Protein AF-A0A9W4WR84-F1 (afdb_monomer_lite)

Sequence (67 aa):
PLSQVQGHIVWIQNKVVTGVWTKTAATSDGQTYIDIEGAYAHKGYHLEIPNNVETFSLIFIVDNNKN

pLDDT: mean 84.88, std 13.43, range [41.66, 94.75]

Radius of gyration: 13.0 Å; chains: 1; bounding box: 32×24×35 Å

Foldseek 3Di:
DPPCLPFDKDKDFAADDAQKKKKKFKALPVPDTPFMDIDGHRDMDITGGRPVRPDIDIDMDIGNDDD

Structure (mmCIF, N/CA/C/O backbone):
data_AF-A0A9W4WR84-F1
#
_entry.id   AF-A0A9W4WR84-F1
#
loop_
_atom_site.group_PDB
_atom_site.id
_atom_site.type_symbol
_atom_site.label_atom_id
_atom_site.label_alt_id
_atom_site.label_comp_id
_atom_site.label_asym_id
_atom_site.label_entity_id
_atom_site.label_seq_id
_atom_site.pdbx_PDB_ins_code
_atom_site.Cartn_x
_atom_site.Cartn_y
_atom_site.Cartn_z
_atom_site.occupancy
_atom_site.B_iso_or_equiv
_atom_site.auth_seq_id
_atom_site.auth_comp_id
_atom_site.auth_asym_id
_atom_site.auth_atom_id
_atom_site.pdbx_PDB_model_num
ATOM 1 N N . PRO A 1 1 ? 0.970 -14.002 20.707 1.00 41.66 1 PRO A N 1
ATOM 2 C CA . PRO A 1 1 ? 0.614 -13.914 19.273 1.00 41.66 1 PRO A CA 1
ATOM 3 C C . PRO A 1 1 ? -0.852 -13.501 19.137 1.00 41.66 1 PRO A C 1
ATOM 5 O O . PRO A 1 1 ? -1.734 -14.278 19.490 1.00 41.66 1 PRO A O 1
ATOM 8 N N . LEU A 1 2 ? -1.101 -12.258 18.718 1.00 44.56 2 LEU A N 1
ATOM 9 C CA . LEU A 1 2 ? -2.440 -11.837 18.319 1.00 44.56 2 LEU A CA 1
ATOM 10 C C . LEU A 1 2 ? -2.834 -12.744 17.153 1.00 44.56 2 LEU A C 1
ATOM 12 O O . LEU A 1 2 ? -2.249 -12.665 16.076 1.00 44.56 2 LEU A O 1
ATOM 16 N N . SER A 1 3 ? -3.720 -13.703 17.423 1.00 44.09 3 SER A N 1
ATOM 17 C CA . SER A 1 3 ? -4.317 -14.546 16.398 1.00 44.09 3 SER A CA 1
ATOM 18 C C . SER A 1 3 ? -4.846 -13.634 15.304 1.00 44.09 3 SER A C 1
ATOM 20 O O . SER A 1 3 ? -5.544 -12.683 15.653 1.00 44.09 3 SER A O 1
ATOM 22 N N . GLN A 1 4 ? -4.498 -13.925 14.046 1.00 50.25 4 GLN A N 1
ATOM 23 C CA . GLN A 1 4 ? -5.102 -13.378 12.828 1.00 50.25 4 GLN A CA 1
ATOM 24 C C . GLN A 1 4 ? -6.562 -12.989 13.076 1.00 50.25 4 GLN A C 1
ATOM 26 O O . GLN A 1 4 ? -7.469 -13.810 12.945 1.00 50.25 4 GLN A O 1
ATOM 31 N N . VAL A 1 5 ? -6.806 -11.737 13.456 1.00 52.75 5 VAL A N 1
ATOM 32 C CA . VAL A 1 5 ? -8.128 -11.155 13.304 1.00 52.75 5 VAL A CA 1
ATOM 33 C C . VAL A 1 5 ? -8.214 -11.012 11.798 1.00 52.75 5 VAL A C 1
ATOM 35 O O . VAL A 1 5 ? -7.556 -10.132 11.258 1.00 52.75 5 VAL A O 1
ATOM 38 N N . GLN A 1 6 ? -8.868 -11.971 11.128 1.00 65.81 6 GLN A N 1
ATOM 39 C CA . GLN A 1 6 ? -9.050 -11.989 9.675 1.00 65.81 6 GLN A CA 1
ATOM 40 C C . GLN A 1 6 ? -9.461 -10.586 9.233 1.00 65.81 6 GLN A C 1
ATOM 42 O O . GLN A 1 6 ? -10.593 -10.184 9.475 1.00 65.81 6 GLN A O 1
ATOM 47 N N . GLY A 1 7 ? -8.522 -9.824 8.685 1.00 74.50 7 GLY A N 1
ATOM 48 C CA . GLY A 1 7 ? -8.784 -8.497 8.159 1.00 74.50 7 GLY A CA 1
ATOM 49 C C . GLY A 1 7 ? -9.423 -8.583 6.780 1.00 74.50 7 GLY A C 1
ATOM 50 O O . GLY A 1 7 ? -9.480 -9.654 6.168 1.00 74.50 7 GLY A O 1
ATOM 51 N N . HIS A 1 8 ? -9.878 -7.448 6.268 1.00 86.50 8 HIS A N 1
ATOM 52 C CA . HIS A 1 8 ? -10.233 -7.324 4.863 1.00 86.50 8 HIS A CA 1
ATOM 53 C C . HIS A 1 8 ? -9.010 -6.906 4.043 1.00 86.50 8 HIS A C 1
ATOM 55 O O . HIS A 1 8 ? -8.157 -6.142 4.496 1.00 86.50 8 HIS A O 1
ATOM 61 N N . ILE A 1 9 ? -8.936 -7.428 2.819 1.00 92.25 9 ILE A N 1
ATOM 62 C CA . ILE A 1 9 ? -7.831 -7.175 1.897 1.00 92.25 9 ILE A CA 1
ATOM 63 C C . ILE A 1 9 ? -8.198 -6.009 0.984 1.00 92.25 9 ILE A C 1
ATOM 65 O O . ILE A 1 9 ? -9.183 -6.073 0.244 1.00 92.25 9 ILE A O 1
ATOM 69 N N . VAL A 1 10 ? -7.364 -4.972 0.984 1.00 92.06 10 VAL A N 1
ATOM 70 C CA . VAL A 1 10 ? -7.439 -3.872 0.019 1.00 92.06 10 VAL A CA 1
ATOM 71 C C . VAL A 1 10 ? -6.390 -4.101 -1.061 1.00 92.06 10 VAL A C 1
ATOM 73 O O . VAL A 1 10 ? -5.195 -3.955 -0.819 1.00 92.06 10 VAL A O 1
ATOM 76 N N . TRP A 1 11 ? -6.833 -4.452 -2.267 1.00 94.25 11 TRP A N 1
ATOM 77 C CA . TRP A 1 11 ? -5.943 -4.654 -3.411 1.00 94.25 11 TRP A CA 1
ATOM 78 C C . TRP A 1 11 ? -5.583 -3.336 -4.086 1.00 94.25 11 TRP A C 1
ATOM 80 O O . TRP A 1 11 ? -6.458 -2.555 -4.462 1.00 94.25 11 TRP A O 1
ATOM 90 N N . ILE A 1 12 ? -4.289 -3.130 -4.319 1.00 92.81 12 ILE A N 1
ATOM 91 C CA . ILE A 1 12 ? -3.761 -1.940 -4.977 1.00 92.81 12 ILE A CA 1
ATOM 92 C C . ILE A 1 12 ? -3.133 -2.343 -6.306 1.00 92.81 12 ILE A C 1
ATOM 94 O O . ILE A 1 12 ? -2.170 -3.109 -6.375 1.00 92.81 12 ILE A O 1
ATOM 98 N N . GLN A 1 13 ? -3.692 -1.803 -7.389 1.00 90.88 13 GLN A N 1
ATOM 99 C CA . GLN A 1 13 ? -3.124 -1.941 -8.725 1.00 90.88 13 GLN A CA 1
ATOM 100 C C . GLN A 1 13 ? -2.162 -0.789 -8.999 1.00 90.88 13 GLN A C 1
ATOM 102 O O . GLN A 1 13 ? -2.587 0.333 -9.276 1.00 90.88 13 GLN A O 1
ATOM 107 N N . ASN A 1 14 ? -0.863 -1.076 -8.979 1.00 85.69 14 ASN A N 1
ATOM 108 C CA . ASN A 1 14 ? 0.144 -0.093 -9.336 1.00 85.69 14 ASN A CA 1
ATOM 109 C C . ASN A 1 14 ? 0.336 -0.016 -10.861 1.00 85.69 14 ASN A C 1
ATOM 111 O O . ASN A 1 14 ? 0.957 -0.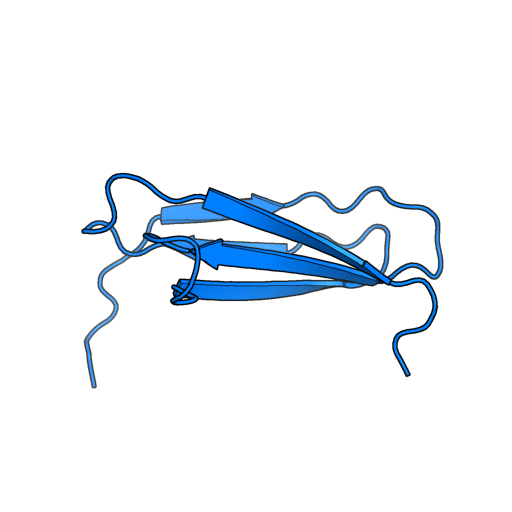892 -11.467 1.00 85.69 14 ASN A O 1
ATOM 115 N N . LYS A 1 15 ? -0.183 1.043 -11.487 1.00 87.75 15 LYS A N 1
ATOM 116 C CA . LYS A 1 15 ? -0.055 1.301 -12.934 1.00 87.75 15 LYS A CA 1
ATOM 117 C C . LYS A 1 15 ? 0.813 2.522 -13.257 1.00 87.75 15 LYS A C 1
ATOM 119 O O . LYS A 1 15 ? 0.668 3.098 -14.332 1.00 87.75 15 LYS A O 1
ATOM 124 N N . VAL A 1 16 ? 1.688 2.934 -12.338 1.00 87.88 16 VAL A N 1
ATOM 125 C CA . VAL A 1 16 ? 2.639 4.028 -12.598 1.00 87.88 16 VAL A CA 1
ATOM 126 C C . VAL A 1 16 ? 3.647 3.657 -13.693 1.00 87.88 16 VAL A C 1
ATOM 128 O O . VAL A 1 16 ? 3.763 2.496 -14.087 1.00 87.88 16 VAL A O 1
ATOM 131 N N . VAL A 1 17 ? 4.380 4.661 -14.178 1.00 88.75 17 VAL A N 1
ATOM 132 C CA . VAL A 1 17 ? 5.433 4.507 -15.192 1.00 88.75 17 VAL A CA 1
ATOM 133 C C . VAL A 1 17 ? 6.521 3.535 -14.714 1.00 88.75 17 VAL A C 1
ATOM 135 O O . VAL A 1 17 ? 6.861 3.496 -13.534 1.00 88.75 17 VAL A O 1
ATOM 138 N N . THR A 1 18 ? 7.086 2.751 -15.637 1.00 85.06 18 THR A N 1
ATOM 139 C CA . THR A 1 18 ? 8.183 1.811 -15.352 1.00 85.06 18 THR A CA 1
ATOM 140 C C . THR A 1 18 ? 9.361 2.496 -14.647 1.00 85.06 18 THR A C 1
ATOM 142 O O . THR A 1 18 ? 9.738 3.611 -14.994 1.00 85.06 18 THR A O 1
ATOM 145 N N . GLY A 1 19 ? 9.956 1.807 -13.668 1.00 85.06 19 GLY A N 1
ATOM 146 C CA . GLY A 1 19 ? 11.066 2.322 -12.854 1.00 85.06 19 GLY A CA 1
ATOM 147 C C . GLY A 1 19 ? 10.625 3.053 -11.585 1.00 85.06 19 GLY A C 1
ATOM 148 O O . GLY A 1 19 ? 11.443 3.280 -10.702 1.00 85.06 19 GLY A O 1
ATOM 149 N N . VAL A 1 20 ? 9.333 3.348 -11.447 1.00 89.75 20 VAL A N 1
ATOM 150 C CA . VAL A 1 20 ? 8.778 4.013 -10.266 1.00 89.75 20 VAL A CA 1
ATOM 151 C C . VAL A 1 20 ? 8.354 2.980 -9.221 1.00 89.75 20 VAL A C 1
ATOM 153 O O . VAL A 1 20 ? 7.737 1.961 -9.540 1.00 89.75 20 VAL A O 1
ATOM 156 N N . TRP A 1 21 ? 8.678 3.237 -7.960 1.00 91.56 21 TRP A N 1
ATOM 157 C CA . TRP A 1 21 ? 8.173 2.497 -6.809 1.00 91.56 21 TRP A CA 1
ATOM 158 C C . TRP A 1 21 ? 6.965 3.220 -6.217 1.00 91.56 21 TRP A C 1
ATOM 160 O O . TRP A 1 21 ? 6.975 4.442 -6.071 1.00 91.56 21 TRP A O 1
ATOM 170 N N . THR A 1 22 ? 5.933 2.476 -5.823 1.00 93.06 22 THR A N 1
ATOM 171 C CA . THR A 1 22 ? 4.843 3.028 -5.012 1.00 93.06 22 THR A CA 1
ATOM 172 C C . THR A 1 22 ? 4.791 2.356 -3.660 1.00 93.06 22 THR A C 1
ATOM 174 O O . THR A 1 22 ? 5.092 1.171 -3.518 1.00 93.06 22 THR A O 1
ATOM 177 N N . LYS A 1 23 ? 4.383 3.123 -2.657 1.00 92.81 23 LYS A N 1
ATOM 178 C CA . LYS A 1 23 ? 4.085 2.635 -1.318 1.00 92.81 23 LYS A CA 1
ATOM 179 C C . LYS A 1 23 ? 2.736 3.190 -0.899 1.00 92.81 23 LYS A C 1
ATOM 181 O O . LYS A 1 23 ? 2.481 4.377 -1.100 1.00 92.81 23 LYS A O 1
ATOM 186 N N . THR A 1 24 ? 1.898 2.358 -0.306 1.00 94.44 24 THR A N 1
ATOM 187 C CA . THR A 1 24 ? 0.645 2.800 0.296 1.00 94.44 24 THR A CA 1
ATOM 188 C C . THR A 1 24 ? 0.642 2.421 1.760 1.00 94.44 24 THR A C 1
ATOM 190 O O . THR A 1 24 ? 1.013 1.304 2.105 1.00 94.44 24 THR A O 1
ATOM 193 N N . ALA A 1 25 ? 0.236 3.356 2.609 1.00 94.62 25 ALA A N 1
ATOM 194 C CA . ALA A 1 25 ? 0.016 3.109 4.023 1.00 94.62 25 ALA A CA 1
ATOM 195 C C . ALA A 1 25 ? -1.467 3.278 4.352 1.00 94.62 25 ALA A C 1
ATOM 197 O O . ALA A 1 25 ? -2.080 4.261 3.928 1.00 94.62 25 ALA A O 1
ATOM 198 N N . ALA A 1 26 ? -2.023 2.347 5.119 1.00 94.75 26 ALA A N 1
ATOM 199 C CA . ALA A 1 26 ? -3.322 2.519 5.752 1.00 94.75 26 ALA A CA 1
ATOM 200 C C . ALA A 1 26 ? -3.149 3.111 7.151 1.00 94.75 26 ALA A C 1
ATOM 202 O O . ALA A 1 26 ? -2.239 2.735 7.887 1.00 94.75 26 ALA A O 1
ATOM 203 N N . THR A 1 27 ? -4.030 4.030 7.532 1.00 93.62 27 THR A N 1
ATOM 204 C CA . THR A 1 27 ? -4.015 4.668 8.853 1.00 93.62 27 THR A CA 1
ATOM 205 C C . THR A 1 27 ? -5.429 4.955 9.341 1.00 93.62 27 THR A C 1
ATOM 207 O O . THR A 1 27 ? -6.292 5.330 8.549 1.00 93.62 27 THR A O 1
ATOM 210 N N . SER A 1 28 ? -5.679 4.782 10.639 1.00 91.06 28 SER A N 1
ATOM 211 C CA . SER A 1 28 ? -6.970 5.092 11.26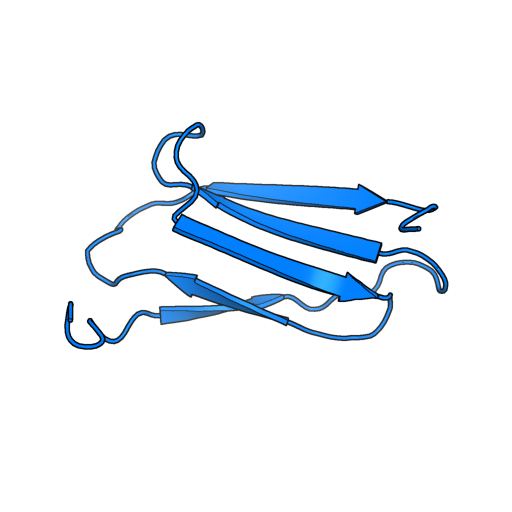9 1.00 91.06 28 SER A CA 1
ATOM 212 C C . SER A 1 28 ? -7.118 6.566 11.661 1.00 91.06 28 SER A C 1
ATOM 214 O O . SER A 1 28 ? -8.235 7.047 11.814 1.00 91.06 28 SER A O 1
ATOM 216 N N . ASP A 1 29 ? -6.008 7.284 11.842 1.00 86.75 29 ASP A N 1
ATOM 217 C CA . ASP A 1 29 ? -5.959 8.631 12.434 1.00 86.75 29 ASP A CA 1
ATOM 218 C C . ASP A 1 29 ? -5.002 9.596 11.699 1.00 86.75 29 ASP A C 1
ATOM 220 O O . ASP A 1 29 ? -4.817 10.739 12.117 1.00 86.75 29 ASP A O 1
ATOM 224 N N . GLY A 1 30 ? -4.377 9.151 10.605 1.00 81.75 30 GLY A N 1
ATOM 225 C CA . GLY A 1 30 ? -3.373 9.915 9.864 1.00 81.75 30 GLY A CA 1
ATOM 226 C C . GLY A 1 30 ? -1.956 9.836 10.443 1.00 81.75 30 GLY A C 1
ATOM 227 O O . GLY A 1 30 ? -1.033 10.353 9.817 1.00 81.75 30 GLY A O 1
ATOM 228 N N . GLN A 1 31 ? -1.766 9.213 11.610 1.00 81.75 31 GLN A N 1
ATOM 229 C CA . GLN A 1 31 ? -0.493 9.189 12.343 1.00 81.75 31 GLN A CA 1
ATOM 230 C C . GLN A 1 31 ? 0.014 7.763 12.577 1.00 81.75 31 GLN A C 1
ATOM 232 O O . GLN A 1 31 ? 1.199 7.481 12.404 1.00 81.75 31 GLN A O 1
ATOM 237 N N . THR A 1 32 ? -0.887 6.859 12.943 1.00 85.69 32 THR A N 1
ATOM 238 C CA . THR A 1 32 ? -0.608 5.460 13.242 1.00 85.69 32 THR A CA 1
ATOM 239 C C . THR A 1 32 ? -0.854 4.623 11.996 1.00 85.69 32 THR A C 1
ATOM 241 O O . THR A 1 32 ? -1.977 4.562 11.483 1.00 85.69 32 THR A O 1
ATOM 244 N N . TYR A 1 33 ? 0.196 3.976 11.496 1.00 89.50 33 TYR A N 1
ATOM 245 C CA . TYR A 1 33 ? 0.079 3.069 10.361 1.00 89.50 33 TYR A CA 1
ATOM 246 C C . TYR A 1 33 ? -0.437 1.704 10.815 1.00 89.50 33 TYR A C 1
ATOM 248 O O . TYR A 1 33 ? 0.120 1.092 11.723 1.00 89.50 33 TYR A O 1
ATOM 256 N N . ILE A 1 34 ? -1.501 1.248 10.161 1.00 92.00 34 ILE A N 1
ATOM 257 C CA . ILE A 1 34 ? -2.080 -0.089 10.312 1.00 92.00 34 ILE A CA 1
ATOM 258 C C . ILE A 1 34 ? -1.231 -1.090 9.532 1.00 92.00 34 ILE A C 1
ATOM 260 O O . ILE A 1 34 ? -0.816 -2.108 10.073 1.00 92.00 34 ILE A O 1
ATOM 264 N N . ASP A 1 35 ? -0.970 -0.764 8.267 1.00 90.19 35 ASP A N 1
ATOM 265 C CA . ASP A 1 35 ? -0.202 -1.584 7.340 1.00 90.19 35 ASP A CA 1
ATOM 266 C C . ASP A 1 35 ? 0.453 -0.694 6.277 1.00 90.19 35 ASP A C 1
ATOM 268 O O . ASP A 1 35 ? -0.055 0.394 5.965 1.00 90.19 35 ASP A O 1
ATOM 272 N N . ILE A 1 36 ? 1.594 -1.131 5.745 1.00 90.94 36 ILE A N 1
ATOM 273 C CA . ILE A 1 36 ? 2.361 -0.417 4.728 1.00 90.94 36 ILE A CA 1
ATOM 274 C C . ILE A 1 36 ? 2.973 -1.416 3.756 1.00 90.94 36 ILE A C 1
ATOM 276 O O . ILE A 1 36 ? 3.925 -2.115 4.086 1.00 90.94 36 ILE A O 1
ATOM 280 N N . GLU A 1 37 ? 2.525 -1.354 2.510 1.00 94.31 37 GLU A N 1
ATOM 281 C CA . GLU A 1 37 ? 3.036 -2.201 1.440 1.00 94.31 37 GLU A CA 1
ATOM 282 C C . GLU A 1 37 ? 3.398 -1.381 0.212 1.00 94.31 37 GLU A C 1
ATOM 284 O O . GLU A 1 37 ? 2.963 -0.239 0.020 1.00 94.31 37 GLU A O 1
ATOM 289 N N . GLY A 1 38 ? 4.242 -1.952 -0.637 1.00 91.94 38 GLY A N 1
AT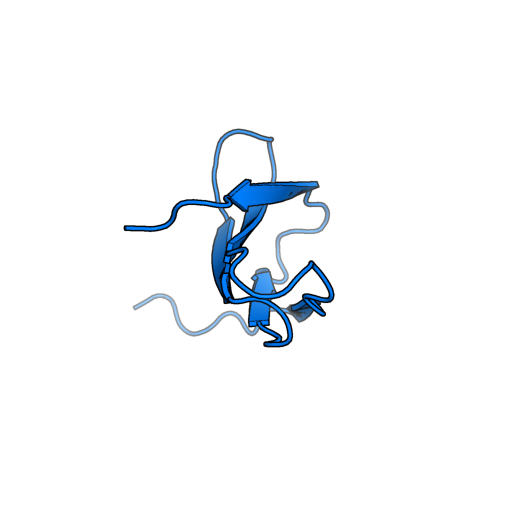OM 290 C CA . GLY A 1 38 ? 4.641 -1.291 -1.863 1.00 91.94 38 GLY A CA 1
ATOM 291 C C . GLY A 1 38 ? 5.204 -2.243 -2.894 1.00 91.94 38 GLY A C 1
ATOM 292 O O . GLY A 1 38 ? 5.660 -3.342 -2.586 1.00 91.94 38 GLY A O 1
ATOM 293 N N . ALA A 1 39 ? 5.212 -1.786 -4.138 1.00 90.81 39 ALA A N 1
ATOM 294 C CA . ALA A 1 39 ? 5.802 -2.525 -5.235 1.00 90.81 39 ALA A CA 1
ATOM 295 C C . ALA A 1 39 ? 6.334 -1.581 -6.313 1.00 90.81 39 ALA A C 1
ATOM 297 O O . ALA A 1 39 ? 5.910 -0.430 -6.445 1.00 90.81 39 ALA A O 1
ATOM 298 N N . TYR A 1 40 ? 7.247 -2.100 -7.132 1.00 90.19 40 TYR A N 1
ATOM 299 C CA . TYR A 1 40 ? 7.630 -1.436 -8.373 1.00 90.19 40 TYR A CA 1
ATOM 300 C C . TYR A 1 40 ? 6.450 -1.393 -9.347 1.00 90.19 40 TYR A C 1
ATOM 302 O O . TYR A 1 40 ? 5.514 -2.192 -9.256 1.00 90.19 40 TYR A O 1
ATOM 310 N N . ALA A 1 41 ? 6.526 -0.459 -10.289 1.00 87.50 41 ALA A N 1
ATOM 311 C CA . ALA A 1 41 ? 5.580 -0.275 -11.376 1.00 87.50 41 ALA A CA 1
ATOM 312 C C . ALA A 1 41 ? 5.099 -1.597 -11.991 1.00 87.50 41 ALA A C 1
ATOM 314 O O . ALA A 1 41 ? 5.873 -2.541 -12.176 1.00 87.50 41 ALA A O 1
ATOM 315 N N . HIS A 1 42 ? 3.810 -1.639 -12.332 1.00 87.00 42 HIS A N 1
ATOM 316 C CA . HIS A 1 42 ? 3.127 -2.784 -12.943 1.00 87.00 42 HIS A CA 1
ATOM 317 C C . HIS A 1 42 ? 3.048 -4.050 -12.071 1.00 87.00 42 HIS A C 1
ATOM 319 O O . HIS A 1 42 ? 2.604 -5.091 -12.556 1.00 87.00 42 HIS A O 1
ATOM 325 N N . LYS A 1 43 ? 3.409 -3.975 -10.783 1.00 9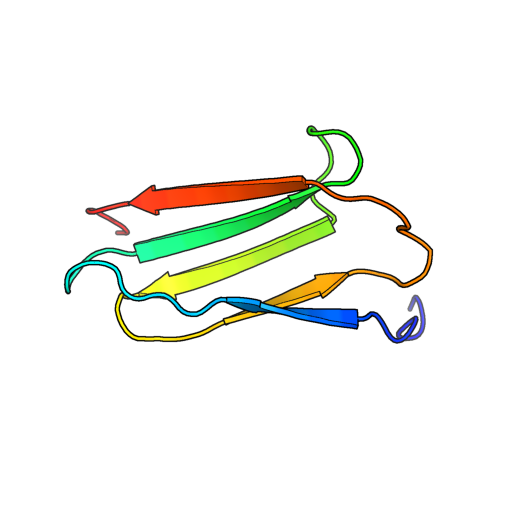0.44 43 LYS A N 1
ATOM 326 C CA . LYS A 1 43 ? 3.168 -5.036 -9.794 1.00 90.44 43 LYS A CA 1
ATOM 327 C C . LYS A 1 43 ? 2.089 -4.609 -8.800 1.00 90.44 43 LYS A C 1
ATOM 329 O O . LYS A 1 43 ? 2.134 -3.507 -8.269 1.00 90.44 43 LYS A O 1
ATOM 334 N N . GLY A 1 44 ? 1.118 -5.481 -8.547 1.00 90.88 44 GLY A N 1
ATOM 335 C CA . GLY A 1 44 ? 0.122 -5.263 -7.496 1.00 90.88 44 GLY A CA 1
ATOM 336 C C . GLY A 1 44 ? 0.662 -5.610 -6.109 1.00 90.88 44 GLY A C 1
ATOM 337 O O . GLY A 1 44 ? 1.621 -6.369 -5.984 1.00 90.88 44 GLY A O 1
ATOM 338 N N . TYR A 1 45 ? 0.016 -5.069 -5.086 1.00 93.56 45 TYR A N 1
ATOM 339 C CA . TYR A 1 45 ? 0.199 -5.427 -3.679 1.00 93.56 45 TYR A CA 1
ATOM 340 C C . TYR A 1 45 ? -1.142 -5.281 -2.957 1.00 93.56 45 TYR A C 1
ATOM 342 O O . TYR A 1 45 ? -2.124 -4.815 -3.549 1.00 93.56 45 TYR A O 1
ATOM 350 N N . HIS A 1 46 ? -1.208 -5.706 -1.702 1.00 93.81 46 HIS A N 1
ATOM 351 C CA . HIS A 1 46 ? -2.407 -5.566 -0.893 1.00 93.81 46 HIS A CA 1
ATOM 352 C C . HIS A 1 46 ? -2.078 -5.043 0.496 1.00 93.81 46 HIS A C 1
ATOM 354 O O . HIS A 1 46 ? -0.965 -5.229 0.963 1.00 93.81 46 HIS A O 1
ATOM 360 N N . LEU A 1 47 ? -3.056 -4.405 1.131 1.00 93.19 47 LEU A N 1
ATOM 361 C CA . LEU A 1 47 ? -3.002 -4.033 2.541 1.00 93.19 47 LEU A CA 1
ATOM 362 C C . LEU A 1 47 ? -3.992 -4.890 3.325 1.00 93.19 47 LEU A C 1
ATOM 364 O O . LEU A 1 47 ? -5.109 -5.132 2.851 1.00 93.19 47 LEU A O 1
ATOM 368 N N . GLU A 1 48 ? -3.589 -5.328 4.510 1.00 92.50 48 GLU A N 1
ATOM 369 C CA . GLU A 1 48 ? -4.443 -6.037 5.458 1.0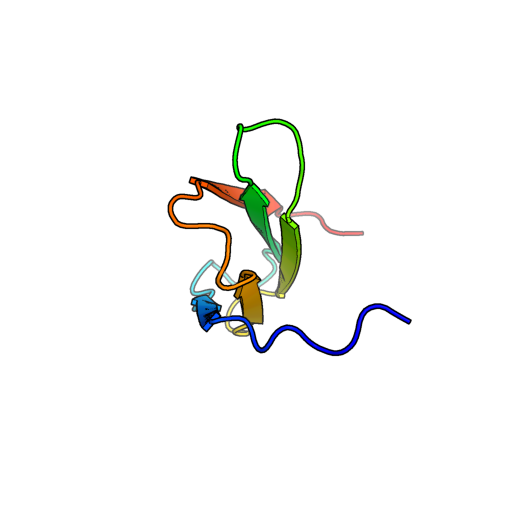0 92.50 48 GLU A CA 1
ATOM 370 C C . GLU A 1 48 ? -5.013 -5.058 6.485 1.00 92.50 48 GLU A C 1
ATOM 372 O O . GLU A 1 48 ? -4.298 -4.505 7.320 1.00 92.50 48 GLU A O 1
ATOM 377 N N . ILE A 1 49 ? -6.328 -4.843 6.440 1.00 91.81 49 ILE A N 1
ATOM 378 C CA . ILE A 1 49 ? -7.011 -3.944 7.371 1.00 91.81 49 ILE A CA 1
ATOM 379 C C . ILE A 1 49 ? -7.779 -4.773 8.404 1.00 91.81 49 ILE A C 1
ATOM 381 O O . ILE A 1 49 ? -8.674 -5.537 8.028 1.00 91.81 49 ILE A O 1
ATOM 385 N N . PRO A 1 50 ? -7.487 -4.636 9.707 1.00 89.75 50 PRO A N 1
ATOM 386 C CA . PRO A 1 50 ? -8.233 -5.324 10.753 1.00 89.75 50 PRO A CA 1
ATOM 387 C C . PRO A 1 50 ? -9.731 -4.983 10.710 1.00 89.75 50 PRO A C 1
ATOM 389 O O . PRO A 1 50 ? -10.106 -3.827 10.535 1.00 89.75 50 PRO A O 1
ATOM 392 N N . ASN A 1 51 ? -10.610 -5.967 10.931 1.00 88.31 51 ASN A N 1
ATOM 393 C CA . ASN A 1 51 ? -12.067 -5.756 10.863 1.00 88.31 51 ASN A CA 1
ATOM 394 C C . ASN A 1 51 ? -12.624 -4.780 11.908 1.00 88.31 51 ASN A C 1
ATOM 396 O O . ASN A 1 51 ? -13.726 -4.273 11.735 1.00 88.31 51 ASN A O 1
ATOM 400 N N . ASN A 1 52 ? -11.897 -4.533 12.999 1.00 86.25 52 ASN A N 1
ATOM 401 C CA . ASN A 1 52 ? -12.280 -3.540 14.002 1.00 86.25 52 ASN A CA 1
ATOM 402 C C . ASN A 1 52 ? -11.932 -2.100 13.584 1.00 86.25 52 ASN A C 1
ATOM 404 O O . ASN A 1 52 ? -12.201 -1.172 14.344 1.00 86.25 52 ASN A O 1
ATOM 408 N N . VAL A 1 53 ? -11.324 -1.906 12.410 1.00 88.38 53 VAL A N 1
ATOM 409 C CA . VAL A 1 53 ? -11.108 -0.592 11.803 1.00 88.38 53 VAL A CA 1
ATOM 410 C C . VAL A 1 53 ? -12.245 -0.324 10.819 1.00 88.38 53 VAL A C 1
ATOM 412 O O . VAL A 1 53 ? -12.234 -0.799 9.686 1.00 88.38 53 VAL A O 1
ATOM 415 N N . GLU A 1 54 ? -13.237 0.448 11.261 1.00 85.25 54 GLU A N 1
ATOM 416 C CA . GLU A 1 54 ? -14.411 0.794 10.445 1.00 85.25 54 GLU A CA 1
ATOM 417 C C . GLU A 1 54 ? -14.113 1.868 9.392 1.00 85.25 54 GLU A C 1
ATOM 419 O O . GLU A 1 54 ? -14.767 1.941 8.354 1.00 85.25 54 GLU A O 1
ATOM 424 N N . THR A 1 55 ? -13.140 2.742 9.653 1.00 90.06 55 THR A N 1
ATOM 425 C CA . THR A 1 55 ? -12.736 3.816 8.742 1.00 90.06 55 THR A CA 1
ATOM 426 C C . THR A 1 55 ? -11.225 3.966 8.772 1.00 90.06 55 THR A C 1
ATOM 428 O O . THR A 1 55 ? -10.607 3.979 9.835 1.0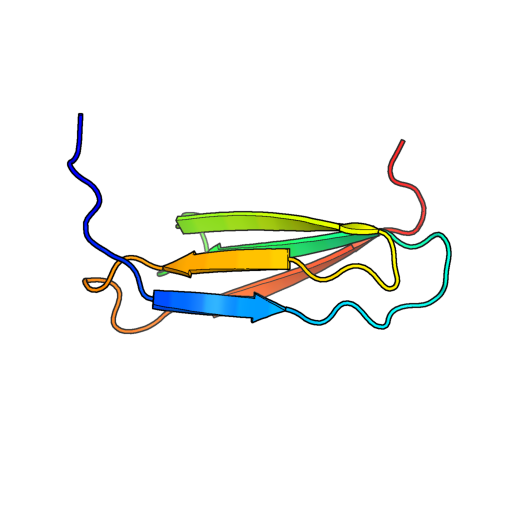0 90.06 55 THR A O 1
ATOM 431 N N . PHE A 1 56 ? -10.630 4.089 7.590 1.00 92.31 56 PHE A N 1
ATOM 432 C CA . PHE A 1 56 ? -9.203 4.311 7.412 1.00 92.31 56 PHE A CA 1
ATOM 433 C C . PHE A 1 56 ? -8.964 5.270 6.247 1.00 92.31 56 PHE A C 1
ATOM 435 O O . PHE A 1 56 ? -9.798 5.431 5.357 1.00 92.31 56 PHE A O 1
ATOM 442 N N . SER A 1 57 ? -7.796 5.898 6.253 1.00 94.50 57 SER A N 1
ATOM 443 C CA . SER A 1 57 ? -7.267 6.671 5.135 1.00 94.50 57 SER A CA 1
ATOM 444 C C . SER A 1 57 ? -6.121 5.916 4.474 1.00 94.50 57 SER A C 1
ATOM 446 O O . SER A 1 57 ? -5.392 5.173 5.133 1.00 94.50 57 SER A O 1
ATOM 448 N N . LEU A 1 58 ? -5.952 6.130 3.169 1.00 94.31 58 LEU A N 1
ATOM 449 C CA . LEU A 1 58 ? -4.828 5.611 2.398 1.00 94.31 58 LEU A CA 1
ATOM 450 C C . LEU A 1 58 ? -3.890 6.754 2.023 1.00 94.31 58 LEU A C 1
ATOM 452 O O . LEU A 1 58 ? -4.301 7.721 1.383 1.00 94.31 58 LEU A O 1
ATOM 456 N N . ILE A 1 59 ? -2.621 6.618 2.388 1.00 93.94 59 ILE A N 1
ATOM 457 C CA . ILE A 1 59 ? -1.561 7.551 2.013 1.00 93.94 59 ILE A CA 1
ATOM 458 C C . ILE A 1 59 ? -0.750 6.907 0.896 1.00 93.94 59 ILE A C 1
ATOM 460 O O . ILE A 1 59 ? -0.151 5.853 1.102 1.00 93.94 59 ILE A O 1
ATOM 464 N N . PHE A 1 60 ? -0.722 7.538 -0.277 1.00 91.69 60 PHE A N 1
ATOM 465 C CA . PHE A 1 60 ? 0.032 7.068 -1.439 1.00 91.69 60 PHE A CA 1
ATOM 466 C C . PHE A 1 60 ? 1.332 7.851 -1.585 1.00 91.69 60 PHE A C 1
ATOM 468 O O . PHE A 1 60 ? 1.332 9.080 -1.619 1.00 91.69 60 PHE A O 1
ATOM 475 N N . ILE A 1 61 ? 2.436 7.125 -1.711 1.00 91.12 61 ILE A N 1
ATOM 476 C CA . ILE A 1 61 ? 3.766 7.673 -1.951 1.00 91.12 61 ILE A CA 1
ATOM 477 C C . ILE A 1 61 ? 4.268 7.099 -3.269 1.00 91.12 61 ILE A C 1
ATOM 479 O O . ILE A 1 61 ? 4.219 5.887 -3.490 1.00 91.12 61 ILE A O 1
ATOM 483 N N . VAL A 1 62 ? 4.760 7.982 -4.131 1.00 90.31 62 VAL A N 1
ATOM 484 C CA . VAL A 1 62 ? 5.359 7.646 -5.421 1.00 90.31 62 VAL A CA 1
ATOM 485 C C . VAL A 1 62 ? 6.812 8.092 -5.376 1.00 90.31 62 VAL A C 1
ATOM 487 O O . VAL A 1 62 ? 7.086 9.253 -5.078 1.00 90.31 62 VAL A O 1
ATOM 490 N N . ASP A 1 63 ? 7.730 7.168 -5.636 1.00 87.31 63 ASP A N 1
ATOM 491 C CA . ASP A 1 63 ? 9.168 7.406 -5.570 1.00 87.31 63 ASP A CA 1
ATOM 492 C C . ASP A 1 63 ? 9.844 6.917 -6.854 1.00 87.31 63 ASP A C 1
ATOM 494 O O . ASP A 1 63 ? 9.707 5.758 -7.252 1.00 87.31 63 ASP A O 1
ATOM 498 N N . ASN A 1 64 ? 10.585 7.809 -7.506 1.00 79.44 64 ASN A N 1
ATOM 499 C CA . ASN A 1 64 ? 11.313 7.507 -8.736 1.00 79.44 64 ASN A CA 1
ATOM 500 C C . ASN A 1 64 ? 12.718 6.937 -8.468 1.00 79.44 64 ASN A C 1
ATOM 502 O O . ASN A 1 64 ? 13.386 6.544 -9.417 1.00 79.44 64 ASN A O 1
ATOM 506 N N . ASN A 1 65 ? 13.172 6.896 -7.208 1.00 66.56 65 ASN A N 1
ATOM 507 C CA . ASN A 1 65 ? 14.554 6.597 -6.824 1.00 66.56 65 ASN A CA 1
ATOM 508 C C . ASN A 1 65 ? 14.640 5.697 -5.580 1.00 66.56 65 ASN A C 1
ATOM 510 O O . ASN A 1 65 ? 15.427 5.966 -4.669 1.00 66.56 65 ASN A O 1
ATOM 514 N N . LYS A 1 66 ? 13.854 4.616 -5.520 1.00 59.56 66 LYS A N 1
ATOM 515 C CA . LYS A 1 66 ? 14.033 3.619 -4.458 1.00 59.56 66 LYS A CA 1
ATOM 516 C C . LYS A 1 66 ? 15.374 2.897 -4.653 1.00 59.56 66 LYS A C 1
ATOM 518 O O . LYS A 1 66 ? 15.438 1.940 -5.426 1.00 59.56 66 LYS A O 1
ATOM 523 N N . ASN A 1 67 ? 16.408 3.399 -3.976 1.00 53.22 67 ASN A N 1
ATOM 524 C CA . ASN A 1 67 ? 17.678 2.710 -3.742 1.00 53.22 67 ASN A CA 1
ATOM 525 C C . ASN A 1 67 ? 17.484 1.563 -2.748 1.00 53.22 67 ASN A C 1
ATOM 527 O O . ASN A 1 67 ? 16.799 1.785 -1.721 1.00 53.22 67 ASN A O 1
#

Secondary structure (DSSP, 8-state):
------PEEEEE---PPTT-EEEEEEESSSSSEEEEEEEETT--EEEEE-TT----EEEEEEES---

Organism: NCBI:txid1117311